Protein AF-A0A7S4VES0-F1 (afdb_monomer)

Secondary structure (DSSP, 8-state):
-HHHHHHHHHHHHHSTTTEEEE-TT-TTHHHHHHH-GGGSTTHHHH--TT--EEEETTS-EEETTTT-HHHHHHHHHHHHH--PPPHHHHHHHIIIIIHHHHHHHHT--TTGGGSHHHHHHHHHHHHHHS-----S-S-HHHHHHHHHHHHHHHHTTSSPPP----

Foldseek 3Di:
DVVLVVVQVVCCVVQPQFKDKDEQPDPCVVVVCVLQVVCPVVCVQRYDHVWMKIQGNVRDIDTRCVVVVVVVVVVSVCVVPDDDDPPVVVVCCCVQAVVQLVVLVVVPDQQSCPPPSNVVSQVVCCVPVVGDDRPPRDDPVVVVVVVVVQVVCVVVVVDDDPPPPD

Nearest PDB structures (foldseek):
  7van-assembly1_J  TM=3.094E-01  e=3.403E+00  Thermus thermophilus HB8

Sequence (166 aa):
DGRSAAMARALRHEFPGLCGFAELHDPALEDLLARHPGLRDSRRHICREGGLSAVLASGVFVSRCEEHPKVLLFELLYRRTVRLPPEAAVAELEASFVKPLQQLRQSGHLRWWLHPGALRLVAASLARNCFAVVDGLLPEAELERLRGTAEQLFRERQMRAGIEEQ

Radius of gyration: 20.98 Å; Cα contacts (8 Å, |Δi|>4): 138; chains: 1; bounding box: 39×34×53 Å

Solvent-accessible surface area (backbone atoms only — not comparable to full-atom values): 9706 Å² total; per-residue (Å²): 91,74,66,57,54,50,50,51,51,53,48,42,68,78,39,69,82,53,48,49,74,31,33,63,84,44,83,63,35,61,60,53,39,66,77,28,65,87,41,58,88,44,40,76,68,42,38,30,87,83,38,39,12,38,36,34,77,86,64,50,70,43,59,51,34,77,80,44,49,64,56,55,50,50,53,52,51,45,61,73,67,61,70,81,75,56,68,67,58,52,53,48,48,39,65,72,41,50,52,56,46,53,54,47,50,70,70,70,47,91,62,28,71,76,33,71,70,37,46,50,46,43,52,50,32,34,73,74,69,74,47,70,86,78,82,82,79,62,58,70,74,55,51,53,51,52,50,54,48,51,53,48,33,41,76,72,65,77,34,74,80,75,79,72,84,119

Mean predicted aligned error: 7.14 Å

pLDDT: mean 90.24, std 9.31, range [33.34, 98.19]

Structure (mmCIF, N/CA/C/O backbone):
data_AF-A0A7S4VES0-F1
#
_entry.id   AF-A0A7S4VES0-F1
#
loop_
_atom_site.group_PDB
_atom_site.id
_atom_site.type_symbol
_atom_site.label_atom_id
_atom_site.label_alt_id
_atom_site.label_comp_id
_atom_site.label_asym_id
_atom_site.label_entity_id
_atom_site.label_seq_id
_atom_site.pdbx_PDB_ins_code
_atom_site.Cartn_x
_atom_site.Cartn_y
_atom_site.Cartn_z
_atom_site.occupancy
_atom_site.B_iso_or_equiv
_atom_site.auth_seq_id
_atom_site.auth_comp_id
_atom_site.auth_asym_id
_atom_site.auth_atom_id
_atom_site.pdbx_PDB_model_num
ATOM 1 N N . ASP A 1 1 ? -18.382 5.727 23.907 1.00 75.19 1 ASP A N 1
ATOM 2 C CA . ASP A 1 1 ? -19.325 4.591 24.080 1.00 75.19 1 ASP A CA 1
ATOM 3 C C . ASP A 1 1 ? -18.572 3.404 24.690 1.00 75.19 1 ASP A C 1
ATOM 5 O O . ASP A 1 1 ? -17.453 3.117 24.268 1.00 75.19 1 ASP A O 1
ATOM 9 N N . GLY A 1 2 ? -19.142 2.725 25.691 1.00 83.31 2 GLY A N 1
ATOM 10 C CA . GLY A 1 2 ? -18.526 1.552 26.323 1.00 83.31 2 GLY A CA 1
ATOM 11 C C . GLY A 1 2 ? -18.229 0.414 25.337 1.00 83.31 2 GLY A C 1
ATOM 12 O O . GLY A 1 2 ? -17.257 -0.320 25.531 1.00 83.31 2 GLY A O 1
ATOM 13 N N . ARG A 1 3 ? -19.001 0.310 24.244 1.00 86.38 3 ARG A N 1
ATOM 14 C CA . ARG A 1 3 ? -18.776 -0.672 23.172 1.00 86.38 3 ARG A CA 1
ATOM 15 C C . ARG A 1 3 ? -17.473 -0.420 22.410 1.00 86.38 3 ARG A C 1
ATOM 17 O O . ARG A 1 3 ? -16.679 -1.348 22.259 1.00 86.38 3 ARG A O 1
ATOM 24 N N . SER A 1 4 ? -17.221 0.818 21.984 1.00 88.31 4 SER A N 1
ATOM 25 C CA . SER A 1 4 ? -15.991 1.196 21.267 1.00 88.31 4 SER A CA 1
ATOM 26 C C . SER A 1 4 ? -14.751 0.978 22.133 1.00 88.31 4 SER A C 1
ATOM 28 O O . SER A 1 4 ? -13.765 0.407 21.670 1.00 88.31 4 SER A O 1
ATOM 30 N N . ALA A 1 5 ? -14.827 1.325 23.423 1.00 88.25 5 ALA A N 1
ATOM 31 C CA . ALA A 1 5 ? -13.744 1.078 24.373 1.00 88.25 5 ALA A CA 1
ATOM 32 C C . ALA A 1 5 ? -13.476 -0.425 24.584 1.00 88.25 5 ALA A C 1
ATOM 34 O O . ALA A 1 5 ? -12.321 -0.848 24.652 1.00 88.25 5 ALA A O 1
ATOM 35 N N . ALA A 1 6 ? -14.523 -1.255 24.670 1.00 90.38 6 ALA A N 1
ATOM 36 C CA . ALA A 1 6 ? -14.373 -2.706 24.772 1.00 90.38 6 ALA A CA 1
ATOM 37 C C . ALA A 1 6 ? -13.740 -3.310 23.508 1.00 90.38 6 ALA A C 1
ATOM 39 O O . ALA A 1 6 ? -12.828 -4.128 23.621 1.00 90.38 6 ALA A O 1
ATOM 40 N N . MET A 1 7 ? -14.164 -2.858 22.324 1.00 91.94 7 MET A N 1
ATOM 41 C CA . MET A 1 7 ? -13.590 -3.284 21.048 1.00 91.94 7 MET A CA 1
ATOM 42 C C . MET A 1 7 ? -12.112 -2.893 20.936 1.00 91.94 7 MET A C 1
ATOM 44 O O . MET A 1 7 ? -11.281 -3.746 20.635 1.00 91.94 7 MET A O 1
ATOM 48 N N . ALA A 1 8 ? -11.767 -1.640 21.249 1.00 92.19 8 ALA A N 1
ATOM 49 C CA . ALA A 1 8 ? -10.384 -1.170 21.253 1.00 92.19 8 ALA A CA 1
ATOM 50 C C . ALA A 1 8 ? -9.505 -2.010 22.193 1.00 92.19 8 ALA A C 1
ATOM 52 O O . ALA A 1 8 ? -8.409 -2.414 21.815 1.00 92.19 8 ALA A O 1
ATOM 53 N N . ARG A 1 9 ? -9.990 -2.328 23.403 1.00 92.50 9 ARG A N 1
ATOM 54 C CA . ARG A 1 9 ? -9.267 -3.199 24.347 1.00 92.50 9 ARG A CA 1
ATOM 55 C C . ARG A 1 9 ? -9.071 -4.613 23.804 1.00 92.50 9 ARG A C 1
ATOM 57 O O . ARG A 1 9 ? -7.957 -5.121 23.875 1.00 92.50 9 ARG A O 1
ATOM 64 N N . ALA A 1 10 ? -10.118 -5.225 23.251 1.00 93.69 10 ALA A N 1
ATOM 65 C CA . ALA A 1 10 ? -10.038 -6.568 22.679 1.00 93.69 10 ALA A CA 1
ATOM 66 C C . ALA A 1 10 ? -9.033 -6.629 21.517 1.00 93.69 10 ALA A C 1
ATOM 68 O O . ALA A 1 10 ? -8.188 -7.520 21.475 1.00 93.69 10 ALA A O 1
ATOM 69 N N . LEU A 1 11 ? -9.062 -5.640 20.619 1.00 93.94 11 LEU A N 1
ATOM 70 C CA . LEU A 1 11 ? -8.140 -5.566 19.486 1.00 93.94 11 LEU A CA 1
ATOM 71 C C . LEU A 1 11 ? -6.700 -5.257 19.915 1.00 93.94 11 LEU A C 1
ATOM 73 O O . LEU A 1 11 ? -5.779 -5.873 19.391 1.00 93.94 11 LEU A O 1
ATOM 77 N N . ARG A 1 12 ? -6.485 -4.360 20.890 1.00 92.88 12 ARG A N 1
ATOM 78 C CA . ARG A 1 12 ? -5.144 -4.106 21.458 1.00 92.88 12 ARG A CA 1
ATOM 79 C C . ARG A 1 12 ? -4.551 -5.369 22.090 1.00 92.88 12 ARG A C 1
ATOM 81 O O . ARG A 1 12 ? -3.345 -5.572 21.997 1.00 92.88 12 ARG A O 1
ATOM 88 N N . HIS A 1 13 ? -5.385 -6.191 22.728 1.00 94.25 13 HIS A N 1
ATOM 89 C CA . HIS A 1 13 ? -4.963 -7.452 23.335 1.00 94.25 13 HIS A CA 1
ATOM 90 C C . HIS A 1 13 ? -4.600 -8.513 22.284 1.00 94.25 13 HIS A C 1
ATOM 92 O O . HIS A 1 13 ? -3.558 -9.146 22.404 1.00 94.25 13 HIS A O 1
ATOM 98 N N . GLU A 1 14 ? -5.428 -8.695 21.251 1.00 95.31 14 GLU A N 1
ATOM 99 C CA . GLU A 1 14 ? -5.184 -9.698 20.199 1.00 95.31 14 GLU A CA 1
ATOM 100 C C . GLU A 1 14 ? -4.055 -9.295 19.229 1.00 95.31 14 GLU A C 1
ATOM 102 O O . GLU A 1 14 ? -3.335 -10.151 18.712 1.00 95.31 14 GLU A O 1
ATOM 107 N N . PHE A 1 15 ? -3.875 -7.992 18.985 1.00 94.38 15 PHE A N 1
ATOM 108 C CA . PHE A 1 15 ? -2.925 -7.449 18.006 1.00 94.38 15 PHE A CA 1
ATOM 109 C C . PHE A 1 15 ? -1.962 -6.422 18.629 1.00 94.38 15 PHE A C 1
ATOM 111 O O . PHE A 1 15 ? -1.925 -5.257 18.203 1.00 94.38 15 PHE A O 1
ATOM 118 N N . PRO A 1 16 ? -1.161 -6.819 19.636 1.00 92.69 16 PRO A N 1
ATOM 119 C CA . PRO A 1 16 ? -0.293 -5.897 20.355 1.00 92.69 16 PRO A CA 1
ATOM 120 C C . PRO A 1 16 ? 0.739 -5.265 19.412 1.00 92.69 16 PRO A C 1
ATOM 122 O O . PRO A 1 16 ? 1.434 -5.953 18.667 1.00 92.69 16 PRO A O 1
ATOM 125 N N . GLY A 1 17 ? 0.828 -3.933 19.433 1.00 90.50 17 GLY A N 1
ATOM 126 C CA . GLY A 1 17 ? 1.800 -3.165 18.645 1.00 90.50 17 GLY A CA 1
ATOM 127 C C . GLY A 1 17 ? 1.477 -3.003 17.154 1.00 90.50 17 GLY A C 1
ATOM 128 O O . GLY A 1 17 ? 2.172 -2.250 16.477 1.00 90.50 17 GLY A O 1
ATOM 129 N N . LEU A 1 18 ? 0.424 -3.644 16.631 1.00 92.56 18 LEU A N 1
ATOM 130 C CA . LEU A 1 18 ? 0.033 -3.499 15.219 1.00 92.56 18 LEU A CA 1
ATOM 131 C C . LEU A 1 18 ? -0.877 -2.288 14.969 1.00 92.56 18 LEU A C 1
ATOM 133 O O . LEU A 1 18 ? -0.877 -1.737 13.864 1.00 92.56 18 LEU A O 1
ATOM 137 N N . CYS A 1 19 ? -1.621 -1.854 15.990 1.00 93.38 19 CYS A N 1
ATOM 138 C CA . CYS A 1 19 ? -2.462 -0.664 15.930 1.00 93.38 19 CYS A CA 1
ATOM 139 C C . CYS A 1 19 ? -2.548 0.081 17.269 1.00 93.38 19 CYS A C 1
ATOM 141 O O . CYS A 1 19 ? -2.526 -0.506 18.351 1.00 93.38 19 CYS A O 1
ATOM 143 N N . GLY A 1 20 ? -2.674 1.402 17.173 1.00 93.12 20 GLY A N 1
ATOM 144 C CA . GLY A 1 20 ? -3.206 2.272 18.211 1.00 93.12 20 GLY A CA 1
ATOM 145 C C . GLY A 1 20 ? -4.666 2.606 17.921 1.00 93.12 20 GLY A C 1
ATOM 146 O O . GLY A 1 20 ? -5.146 2.442 16.802 1.00 93.12 20 GLY A O 1
ATOM 147 N N . PHE A 1 21 ? -5.373 3.104 18.929 1.00 93.62 21 PHE A N 1
ATOM 148 C CA . PHE A 1 21 ? -6.742 3.589 18.763 1.00 93.62 21 PHE A CA 1
ATOM 149 C C . PHE A 1 21 ? -6.824 5.014 19.275 1.00 93.62 21 PHE A C 1
ATOM 151 O O . PHE A 1 21 ? -6.229 5.308 20.310 1.00 93.62 21 PHE A O 1
ATOM 158 N N . ALA A 1 22 ? -7.546 5.851 18.542 1.00 89.81 22 ALA A N 1
ATOM 159 C CA . ALA A 1 22 ? -7.788 7.245 18.848 1.00 89.81 22 ALA A CA 1
ATOM 160 C C . ALA A 1 22 ? -9.289 7.482 19.036 1.00 89.81 22 ALA A C 1
ATOM 162 O O . ALA A 1 22 ? -10.093 7.146 18.164 1.00 89.81 22 ALA A O 1
ATOM 163 N N . GLU A 1 23 ? -9.631 8.108 20.156 1.00 89.50 23 GLU A N 1
ATOM 164 C CA . GLU A 1 23 ? -10.927 8.728 20.433 1.00 89.50 23 GLU A CA 1
ATOM 165 C C . GLU A 1 23 ? -10.660 10.197 20.803 1.00 89.50 23 GLU A C 1
ATOM 167 O O . GLU A 1 23 ? -9.597 10.516 21.339 1.00 89.50 23 GLU A O 1
ATOM 172 N N . LEU A 1 24 ? -11.600 11.106 20.513 1.00 86.06 24 LEU A N 1
ATOM 173 C CA . LEU A 1 24 ? -11.426 12.556 20.708 1.00 86.06 24 LEU A CA 1
ATOM 174 C C . LEU A 1 24 ? -10.987 12.952 22.131 1.00 86.06 24 LEU A C 1
ATOM 176 O O . LEU A 1 24 ? -10.286 13.948 22.299 1.00 86.06 24 LEU A O 1
ATOM 180 N N . HIS A 1 25 ? -11.392 12.175 23.135 1.00 83.06 25 HIS A N 1
ATOM 181 C CA . HIS A 1 25 ? -11.107 12.429 24.548 1.00 83.06 25 HIS A CA 1
ATOM 182 C C . HIS A 1 25 ? -10.087 11.453 25.155 1.00 83.06 25 HIS A C 1
ATOM 184 O O . HIS A 1 25 ? -9.902 11.461 26.371 1.00 83.06 25 HIS A O 1
ATOM 190 N N . ASP A 1 26 ? -9.430 10.613 24.345 1.00 85.31 26 ASP A N 1
ATOM 191 C CA . ASP A 1 26 ? -8.392 9.707 24.845 1.00 85.31 26 ASP A CA 1
ATOM 192 C C . ASP A 1 26 ? -7.103 10.508 25.118 1.00 85.31 26 ASP A C 1
ATOM 194 O O . ASP A 1 26 ? -6.532 11.074 24.181 1.00 85.31 26 ASP A O 1
ATOM 198 N N . PRO A 1 27 ? -6.598 10.565 26.365 1.00 84.50 27 PRO A N 1
ATOM 199 C CA . PRO A 1 27 ? -5.334 11.239 26.664 1.00 84.50 27 PRO A CA 1
ATOM 200 C C . PRO A 1 27 ? -4.141 10.629 25.911 1.00 84.50 27 PRO A C 1
ATOM 202 O O . PRO A 1 27 ? -3.161 11.327 25.660 1.00 84.50 27 PRO A O 1
ATOM 205 N N . ALA A 1 28 ? -4.224 9.361 25.488 1.00 88.19 28 ALA A N 1
ATOM 206 C CA . ALA A 1 28 ? -3.184 8.705 24.696 1.00 88.19 28 ALA A CA 1
ATOM 207 C C . ALA A 1 28 ? -3.123 9.190 23.233 1.00 88.19 28 ALA A C 1
ATOM 209 O O . ALA A 1 28 ? -2.234 8.777 22.480 1.00 88.19 28 ALA A O 1
ATOM 210 N N . LEU A 1 29 ? -4.058 10.047 22.806 1.00 90.19 29 LEU A N 1
ATOM 211 C CA . LEU A 1 29 ? -4.096 10.598 21.456 1.00 90.19 29 LEU A CA 1
ATOM 212 C C . LEU A 1 29 ? -2.840 11.414 21.128 1.00 90.19 29 LEU A C 1
ATOM 214 O O . LEU A 1 29 ? -2.295 11.264 20.036 1.00 90.19 29 LEU A O 1
ATOM 218 N N . GLU A 1 30 ? -2.368 12.259 22.047 1.00 92.50 30 GLU A N 1
ATOM 219 C CA . GLU A 1 30 ? -1.179 13.084 21.791 1.00 92.50 30 GLU A CA 1
ATOM 220 C C . GLU A 1 30 ? 0.068 12.219 21.603 1.00 92.50 30 GLU A C 1
ATOM 222 O O . GLU A 1 30 ? 0.828 12.437 20.661 1.00 92.50 30 GLU A O 1
ATOM 227 N N . ASP A 1 31 ? 0.229 11.171 22.415 1.00 92.56 31 ASP A N 1
ATOM 228 C CA . ASP A 1 31 ? 1.325 10.208 22.269 1.00 92.56 31 ASP A CA 1
ATOM 229 C C . ASP A 1 31 ? 1.247 9.467 20.929 1.00 92.56 31 ASP A C 1
ATOM 231 O O . ASP A 1 31 ? 2.261 9.216 20.272 1.00 92.56 31 ASP A O 1
ATOM 235 N N . LEU A 1 32 ? 0.034 9.117 20.493 1.00 92.06 32 LEU A N 1
ATOM 236 C CA . LEU A 1 32 ? -0.192 8.480 19.201 1.00 92.06 32 LEU A CA 1
ATOM 237 C C . LEU A 1 32 ? 0.175 9.415 18.038 1.00 92.06 32 LEU A C 1
ATOM 239 O O . LEU A 1 32 ? 0.881 8.993 17.123 1.00 92.06 32 LEU A O 1
ATOM 243 N N . LEU A 1 33 ? -0.244 10.682 18.086 1.00 92.38 33 LEU A N 1
ATOM 244 C CA . LEU A 1 33 ? 0.090 11.688 17.071 1.00 92.38 33 LEU A CA 1
ATOM 245 C C . LEU A 1 33 ? 1.574 12.082 17.102 1.00 92.38 33 LEU A C 1
ATOM 247 O O . LEU A 1 33 ? 2.142 12.421 16.064 1.00 92.38 33 LEU A O 1
ATOM 251 N N . ALA A 1 34 ? 2.228 12.018 18.262 1.00 93.00 34 ALA A N 1
ATOM 252 C CA . ALA A 1 34 ? 3.665 12.237 18.387 1.00 93.00 34 ALA A CA 1
ATOM 253 C C . ALA A 1 34 ? 4.472 11.126 17.700 1.00 93.00 34 ALA A C 1
ATOM 255 O O . ALA A 1 34 ? 5.453 11.421 17.018 1.00 93.00 34 ALA A O 1
ATOM 256 N N . ARG A 1 35 ? 4.031 9.864 17.811 1.00 93.62 35 ARG A N 1
ATOM 257 C CA . ARG A 1 35 ? 4.639 8.724 17.098 1.00 93.62 35 ARG A CA 1
ATOM 258 C C . ARG A 1 35 ? 4.412 8.759 15.585 1.00 93.62 35 ARG A C 1
ATOM 260 O O . ARG A 1 35 ? 5.195 8.168 14.846 1.00 93.62 35 ARG A O 1
ATOM 267 N N . HIS A 1 36 ? 3.378 9.461 15.121 1.00 93.50 36 HIS A N 1
ATOM 268 C CA . HIS A 1 36 ? 3.030 9.569 13.703 1.00 93.50 36 HIS A CA 1
ATOM 269 C C . HIS A 1 36 ? 2.840 11.038 13.276 1.00 93.50 36 HIS A C 1
ATOM 271 O O . HIS A 1 36 ? 1.707 11.469 13.050 1.00 93.50 36 HIS A O 1
ATOM 277 N N . PRO A 1 37 ? 3.925 11.824 13.115 1.00 92.44 37 PRO A N 1
ATOM 278 C CA . PRO A 1 37 ? 3.830 13.260 12.835 1.00 92.44 37 PRO A CA 1
ATOM 279 C C . PRO A 1 37 ? 3.011 13.617 11.585 1.00 92.44 37 PRO A C 1
ATOM 281 O O . PRO A 1 37 ? 2.319 14.632 11.591 1.00 92.44 37 PRO A O 1
ATOM 284 N N . GLY A 1 38 ? 3.025 12.764 10.551 1.00 90.94 38 GLY A N 1
ATOM 285 C CA . GLY A 1 38 ? 2.241 12.954 9.321 1.00 90.94 38 GLY A CA 1
ATOM 286 C C . GLY A 1 38 ? 0.719 12.924 9.518 1.00 90.94 38 GLY A C 1
ATOM 287 O O . GLY A 1 38 ? -0.023 13.311 8.624 1.00 90.94 38 GLY A O 1
ATOM 288 N N . LEU A 1 39 ? 0.237 12.506 10.693 1.00 91.75 39 LEU A N 1
ATOM 289 C CA . LEU A 1 39 ? -1.188 12.476 11.024 1.00 91.75 39 LEU A CA 1
ATOM 290 C C . LEU A 1 39 ? -1.704 13.761 11.677 1.00 91.75 39 LEU A C 1
ATOM 292 O O . LEU A 1 39 ? -2.915 13.899 11.860 1.00 91.75 39 LEU A O 1
ATOM 296 N N . ARG A 1 40 ? -0.825 14.709 12.027 1.00 89.50 40 ARG A N 1
ATOM 297 C CA . ARG A 1 40 ? -1.217 15.945 12.727 1.00 89.50 40 ARG A CA 1
ATOM 298 C C . ARG A 1 40 ? -2.234 16.763 11.934 1.00 89.50 40 ARG A C 1
ATOM 300 O O . ARG A 1 40 ? -3.241 17.184 12.501 1.00 89.50 40 ARG A O 1
ATOM 307 N N . ASP A 1 41 ? -2.038 16.886 10.625 1.00 89.50 41 ASP A N 1
ATOM 308 C CA . ASP A 1 41 ? -2.957 17.620 9.745 1.00 89.50 41 ASP A CA 1
ATOM 309 C C . ASP A 1 41 ? -4.289 16.875 9.552 1.00 89.50 41 ASP A C 1
ATOM 311 O O . ASP A 1 41 ? -5.334 17.480 9.316 1.00 89.50 41 ASP A O 1
ATOM 315 N N . SER A 1 42 ? -4.281 15.555 9.756 1.00 90.38 42 SER A N 1
ATOM 316 C CA . SER A 1 42 ? -5.459 14.684 9.676 1.00 90.38 42 SER A CA 1
ATOM 317 C C . SER A 1 42 ? -6.185 14.507 11.013 1.00 90.38 42 SER A C 1
ATOM 319 O O . SER A 1 42 ? -7.131 13.721 11.101 1.00 90.38 42 SER A O 1
ATOM 321 N N . ARG A 1 43 ? -5.806 15.249 12.065 1.00 90.38 43 ARG A N 1
ATOM 322 C CA . ARG A 1 43 ? -6.371 15.099 13.418 1.00 90.38 43 ARG A CA 1
ATOM 323 C C . ARG A 1 43 ? -7.898 15.120 13.435 1.00 90.38 43 ARG A C 1
ATOM 325 O O . ARG A 1 43 ? -8.502 14.318 14.138 1.00 90.38 43 ARG A O 1
ATOM 332 N N . ARG A 1 44 ? -8.526 15.994 12.643 1.00 87.75 44 ARG A N 1
ATOM 333 C CA . ARG A 1 44 ? -9.995 16.126 12.566 1.00 87.75 44 ARG A CA 1
ATOM 334 C C . ARG A 1 44 ? -10.692 14.890 11.988 1.00 87.75 44 ARG A C 1
ATOM 336 O O . ARG A 1 44 ? -11.857 14.660 12.287 1.00 87.75 44 ARG A O 1
ATOM 343 N N . HIS A 1 45 ? -9.996 14.108 11.167 1.00 86.44 45 HIS A N 1
ATOM 344 C CA . HIS A 1 45 ? -10.519 12.868 10.590 1.00 86.44 45 HIS A CA 1
ATOM 345 C C . HIS A 1 45 ? -10.318 11.674 11.527 1.00 86.44 45 HIS A C 1
ATOM 347 O O . HIS A 1 45 ? -11.154 10.775 11.573 1.00 86.44 45 HIS A O 1
ATOM 353 N N . ILE A 1 46 ? -9.234 11.699 12.305 1.00 89.38 46 ILE A N 1
ATOM 354 C CA . ILE A 1 46 ? -8.891 10.661 13.281 1.00 89.38 46 ILE A CA 1
ATOM 355 C C . ILE A 1 46 ? -9.745 10.805 14.546 1.00 89.38 46 ILE A C 1
ATOM 357 O O . ILE A 1 46 ? -10.272 9.824 15.067 1.00 89.38 46 ILE A O 1
ATOM 361 N N . CYS A 1 47 ? -9.901 12.031 15.040 1.00 88.56 47 CYS A N 1
ATOM 362 C CA . CYS A 1 47 ? -10.543 12.324 16.315 1.00 88.56 47 CYS A CA 1
ATOM 363 C C . CYS A 1 47 ? -12.007 12.662 16.073 1.00 88.56 47 CYS A C 1
ATOM 365 O O . CYS A 1 47 ? -12.338 13.784 15.688 1.00 88.56 47 CYS A O 1
ATOM 367 N N . ARG A 1 48 ? -12.884 11.685 16.294 1.00 87.44 48 ARG A N 1
ATOM 368 C CA . ARG A 1 48 ? -14.330 11.863 16.165 1.00 87.44 48 ARG A CA 1
ATOM 369 C C . ARG A 1 48 ? -14.993 11.756 17.524 1.00 87.44 48 ARG A C 1
ATOM 371 O O . ARG A 1 48 ? -14.608 10.933 18.350 1.00 87.44 48 ARG A O 1
ATOM 378 N N . GLU A 1 49 ? -16.001 12.586 17.737 1.00 86.12 49 GLU A N 1
ATOM 379 C CA . GLU A 1 49 ? -16.845 12.491 18.920 1.00 86.12 49 GLU A CA 1
ATOM 380 C C . GLU A 1 49 ? -17.637 11.177 18.876 1.00 86.12 49 GLU A C 1
ATOM 382 O O . GLU A 1 49 ? -18.288 10.867 17.877 1.00 86.12 49 GLU A O 1
ATOM 387 N N . GLY A 1 50 ? -17.504 10.364 19.929 1.00 84.62 50 GLY A N 1
ATOM 388 C CA . GLY A 1 50 ? -18.166 9.062 20.058 1.00 84.62 50 GLY A CA 1
ATOM 389 C C . GLY A 1 50 ? -17.696 7.963 19.094 1.00 84.62 50 GLY A C 1
ATOM 390 O O . GLY A 1 50 ? -18.208 6.847 19.178 1.00 84.62 50 GLY A O 1
ATOM 391 N N . GLY A 1 51 ? -16.741 8.252 18.205 1.00 89.31 51 GLY A N 1
ATOM 392 C CA . GLY A 1 51 ? -16.231 7.317 17.201 1.00 89.31 51 GLY A CA 1
ATOM 393 C C . GLY A 1 51 ? -14.825 6.816 17.512 1.00 89.31 51 GLY A C 1
ATOM 394 O O . GLY A 1 51 ? -14.095 7.422 18.299 1.00 89.31 51 GLY A O 1
ATOM 395 N N . LEU A 1 52 ? -14.433 5.720 16.862 1.00 93.12 52 LEU A N 1
ATOM 396 C CA . LEU A 1 52 ? -13.117 5.118 17.017 1.00 93.12 52 LEU A CA 1
ATOM 397 C C . LEU A 1 52 ? -12.357 5.166 15.688 1.00 93.12 52 LEU A C 1
ATOM 399 O O . LEU A 1 52 ? -12.860 4.792 14.627 1.00 93.12 52 LEU A O 1
ATOM 403 N N . SER A 1 53 ? -11.107 5.607 15.745 1.00 95.00 53 SER A N 1
ATOM 404 C CA . SER A 1 53 ? -10.179 5.459 14.625 1.00 95.00 53 SER A CA 1
ATOM 405 C C . SER A 1 53 ? -9.044 4.541 15.037 1.00 95.00 53 SER A C 1
ATOM 407 O O . SER A 1 53 ? -8.449 4.719 16.101 1.00 95.00 53 SER A O 1
ATOM 409 N N . ALA A 1 54 ? -8.722 3.561 14.200 1.00 95.62 54 ALA A N 1
ATOM 410 C CA . ALA A 1 54 ? -7.517 2.761 14.369 1.00 95.62 54 ALA A CA 1
ATOM 411 C C . ALA A 1 54 ? -6.369 3.412 13.599 1.00 95.62 54 ALA A C 1
ATOM 413 O O . ALA A 1 54 ? -6.528 3.755 12.435 1.00 95.62 54 ALA A O 1
ATOM 414 N N . VAL A 1 55 ? -5.213 3.570 14.232 1.00 95.38 55 VAL A N 1
ATOM 415 C CA . 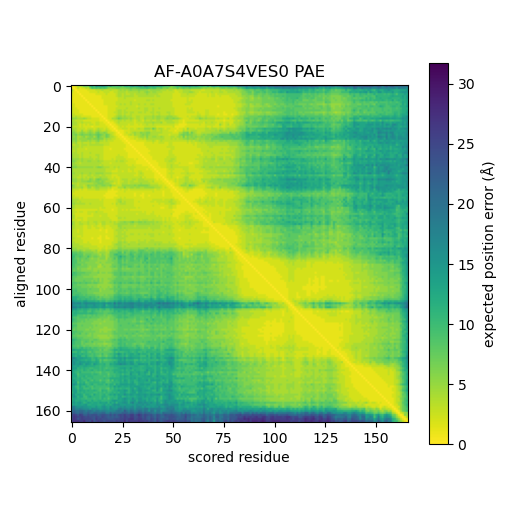VAL A 1 55 ? -3.984 4.056 13.599 1.00 95.38 55 VAL A CA 1
ATOM 416 C C . VAL A 1 55 ? -3.009 2.895 13.537 1.00 95.38 55 VAL A C 1
ATOM 418 O O . VAL A 1 55 ? -2.610 2.351 14.563 1.00 95.38 55 VAL A O 1
ATOM 421 N N . LEU A 1 56 ? -2.646 2.485 12.333 1.00 93.75 56 LEU A N 1
ATOM 422 C CA . LEU A 1 56 ? -1.745 1.368 12.099 1.00 93.75 56 LEU A CA 1
ATOM 423 C C . LEU A 1 56 ? -0.286 1.814 12.268 1.00 93.75 56 LEU A C 1
ATOM 425 O O . LEU A 1 56 ? 0.037 2.986 12.081 1.00 93.75 56 LEU A O 1
ATOM 429 N N . ALA A 1 57 ? 0.625 0.873 12.533 1.00 90.38 57 ALA A N 1
ATOM 430 C CA . ALA A 1 57 ? 2.054 1.173 12.719 1.00 90.38 57 ALA A CA 1
ATOM 431 C C . ALA A 1 57 ? 2.714 1.911 11.530 1.00 90.38 57 ALA A C 1
ATOM 433 O O . ALA A 1 57 ? 3.715 2.600 11.703 1.00 90.38 57 ALA A O 1
ATOM 434 N N . SER A 1 58 ? 2.134 1.809 10.330 1.00 88.50 58 SER A N 1
ATOM 435 C CA . SER A 1 58 ? 2.593 2.516 9.125 1.00 88.50 58 SER A CA 1
ATOM 436 C C . SER A 1 58 ? 2.198 3.998 9.087 1.00 88.50 58 SER A C 1
ATOM 438 O O . SER A 1 58 ? 2.541 4.683 8.132 1.00 88.50 58 SER A O 1
ATOM 440 N N . GLY A 1 59 ? 1.441 4.494 10.071 1.00 90.62 59 GLY A N 1
ATOM 441 C CA . GLY A 1 59 ? 0.890 5.851 10.057 1.00 90.62 59 GLY A CA 1
ATOM 442 C C . GLY A 1 59 ? -0.331 6.015 9.147 1.00 90.62 59 GLY A C 1
ATOM 443 O O . GLY A 1 59 ? -0.724 7.138 8.867 1.00 90.62 59 GLY A O 1
ATOM 444 N N . VAL A 1 60 ? -0.940 4.915 8.694 1.00 91.69 60 VAL A N 1
ATOM 445 C CA . VAL A 1 60 ? -2.248 4.915 8.015 1.00 91.69 60 VAL A CA 1
ATOM 446 C C . VAL A 1 60 ? -3.331 4.758 9.076 1.00 91.69 60 VAL A C 1
ATOM 448 O O . VAL A 1 60 ? -3.136 4.002 10.028 1.00 91.69 60 VAL A O 1
ATOM 451 N N . PHE A 1 61 ? -4.464 5.445 8.931 1.00 93.75 61 PHE A N 1
ATOM 452 C CA . PHE A 1 61 ? -5.582 5.309 9.860 1.00 93.75 61 PHE A CA 1
ATOM 453 C C . PHE A 1 61 ? -6.852 4.819 9.165 1.00 93.75 61 PHE A C 1
ATOM 455 O O . PHE A 1 61 ? -7.121 5.165 8.021 1.00 93.75 61 PHE A O 1
ATOM 462 N N . VAL A 1 62 ? -7.642 4.035 9.896 1.00 92.69 62 VAL A N 1
ATOM 463 C CA . VAL A 1 62 ? -8.978 3.578 9.515 1.00 92.69 62 VAL A CA 1
ATOM 464 C C . VAL A 1 62 ? -9.968 4.266 10.444 1.00 92.69 62 VAL A C 1
ATOM 466 O O . VAL A 1 62 ? -10.089 3.908 11.620 1.00 92.69 62 VAL A O 1
ATOM 469 N N . SER A 1 63 ? -10.637 5.298 9.935 1.00 92.56 63 SER A N 1
ATOM 470 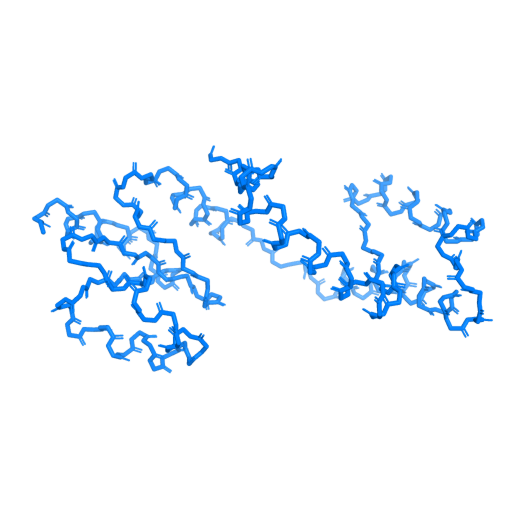C CA . SER A 1 63 ? -11.720 5.968 10.661 1.00 92.56 63 SER A CA 1
ATOM 471 C C . SER A 1 63 ? -12.963 5.084 10.727 1.00 92.56 63 SER A C 1
ATOM 473 O O . SER A 1 63 ? -13.154 4.261 9.833 1.00 92.56 63 SER A O 1
ATOM 475 N N . ARG A 1 64 ? -13.837 5.294 11.723 1.00 91.50 64 ARG A N 1
ATOM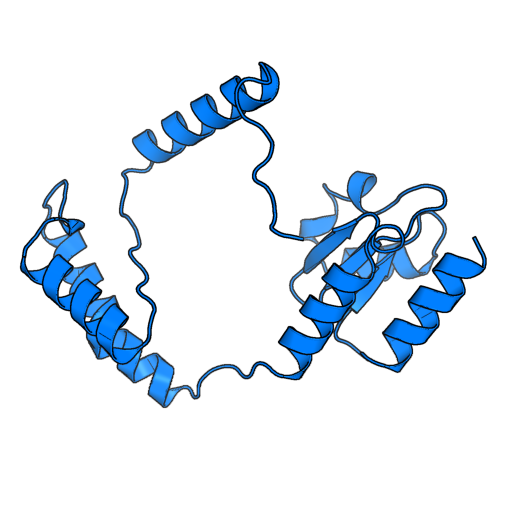 476 C CA . ARG A 1 64 ? -15.116 4.561 11.842 1.00 91.50 64 ARG A CA 1
ATOM 477 C C . ARG A 1 64 ? -14.915 3.049 11.921 1.00 91.50 64 ARG A C 1
ATOM 479 O O . ARG A 1 64 ? -15.719 2.276 11.399 1.00 91.50 64 ARG A O 1
ATOM 486 N N . CYS A 1 65 ? -13.831 2.593 12.544 1.00 92.94 65 CYS A N 1
ATOM 487 C CA . CYS A 1 65 ? -13.542 1.162 12.578 1.00 92.94 65 CYS A CA 1
ATOM 488 C C . CYS A 1 65 ? -14.575 0.375 13.408 1.00 92.94 65 CYS A C 1
ATOM 490 O O . CYS A 1 65 ? -14.683 -0.839 13.263 1.00 92.94 65 CYS A O 1
ATOM 492 N N . GLU A 1 66 ? -15.382 1.061 14.221 1.00 92.19 66 GLU A N 1
ATOM 493 C CA . GLU A 1 66 ? -16.568 0.532 14.893 1.00 92.19 66 GLU A CA 1
ATOM 494 C C . GLU A 1 66 ? -17.734 0.213 13.946 1.00 92.19 66 GLU A C 1
ATOM 496 O O . GLU A 1 66 ? -18.505 -0.705 14.230 1.00 92.19 66 GLU A O 1
ATOM 501 N N . GLU A 1 67 ? -17.859 0.933 12.826 1.00 92.38 67 GLU A N 1
ATOM 502 C CA . GLU A 1 67 ? -18.909 0.717 11.820 1.00 92.38 67 GLU A CA 1
ATOM 503 C C . GLU A 1 67 ? -18.550 -0.484 10.924 1.00 92.38 67 GLU A C 1
ATOM 505 O O . GLU A 1 67 ? -19.416 -1.284 10.564 1.00 92.38 67 GLU A O 1
ATOM 510 N N . HIS A 1 68 ? -17.255 -0.663 10.631 1.00 87.56 68 HIS A N 1
ATOM 511 C CA . HIS A 1 68 ? -16.742 -1.706 9.734 1.00 87.56 68 HIS A CA 1
ATOM 512 C C . HIS A 1 68 ? -15.560 -2.491 10.341 1.00 87.56 68 HIS A C 1
ATOM 514 O O . HIS A 1 68 ? -14.462 -2.508 9.778 1.00 87.56 68 HIS A O 1
ATOM 520 N N . PRO A 1 69 ? -15.754 -3.212 11.463 1.00 90.31 69 PRO A N 1
ATOM 521 C CA . PRO A 1 69 ? -14.655 -3.869 12.178 1.00 90.31 69 PRO A CA 1
ATOM 522 C C . PRO A 1 69 ? -13.974 -4.981 11.370 1.00 90.31 69 PRO A C 1
ATOM 524 O O . PRO A 1 69 ? -12.828 -5.325 11.647 1.00 90.31 69 PRO A O 1
ATOM 527 N N . LYS A 1 70 ? -14.656 -5.536 10.358 1.00 91.31 70 LYS A N 1
ATOM 528 C CA . LYS A 1 70 ? -14.101 -6.573 9.477 1.00 91.31 70 LYS A CA 1
ATOM 529 C C . LYS A 1 70 ? -12.899 -6.078 8.674 1.00 91.31 70 LYS A C 1
ATOM 531 O O . LYS A 1 70 ? -11.925 -6.815 8.589 1.00 91.31 7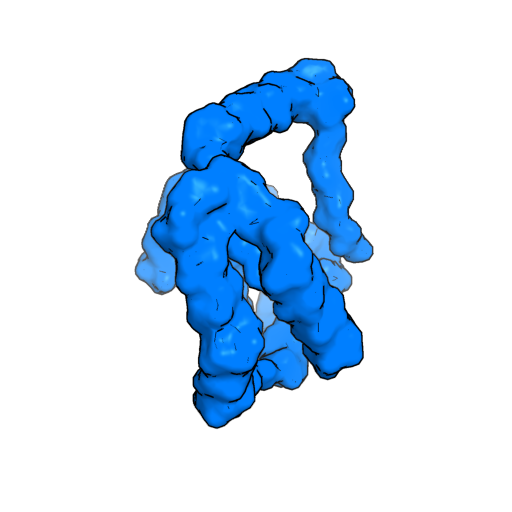0 LYS A O 1
ATOM 536 N N . VAL A 1 71 ? -12.946 -4.845 8.164 1.00 89.12 71 VAL A N 1
ATOM 537 C CA . VAL A 1 71 ? -11.847 -4.242 7.388 1.00 89.12 71 VAL A CA 1
ATOM 538 C C . VAL A 1 71 ? -10.599 -4.137 8.258 1.00 89.12 71 VAL A C 1
ATOM 540 O O . VAL A 1 71 ? -9.527 -4.611 7.891 1.00 89.12 71 VAL A O 1
ATOM 543 N N . LEU A 1 72 ? -10.758 -3.594 9.470 1.00 93.44 72 LEU A N 1
ATOM 544 C CA . LEU A 1 72 ? -9.655 -3.482 10.419 1.00 93.44 72 LEU A CA 1
ATOM 545 C C . LEU A 1 72 ? -9.115 -4.860 10.825 1.00 93.44 72 LEU A C 1
ATOM 547 O O . LEU A 1 72 ? -7.905 -5.054 10.860 1.00 93.44 72 LEU A O 1
ATOM 551 N N . LEU A 1 73 ? -9.989 -5.825 11.120 1.00 94.62 73 LEU A N 1
ATOM 552 C CA . LEU A 1 73 ? -9.572 -7.186 11.463 1.00 94.62 73 LEU A CA 1
ATOM 553 C C . LEU A 1 73 ? -8.804 -7.859 10.322 1.00 94.62 73 LEU A C 1
ATOM 555 O O . LEU A 1 73 ? -7.779 -8.485 10.583 1.00 94.62 73 LEU A O 1
ATOM 559 N N . PHE A 1 74 ? -9.272 -7.720 9.080 1.00 93.50 74 PHE A N 1
ATOM 560 C CA . PHE A 1 74 ? -8.588 -8.249 7.904 1.00 93.50 74 PHE A CA 1
ATOM 561 C C . PHE A 1 74 ? -7.190 -7.644 7.768 1.00 93.50 74 PHE A C 1
ATOM 563 O O . PHE A 1 74 ? -6.220 -8.390 7.673 1.00 93.50 74 PHE A O 1
ATOM 570 N N . GLU A 1 75 ? -7.065 -6.320 7.864 1.00 92.75 75 GLU A N 1
ATOM 571 C CA . GLU A 1 75 ? -5.775 -5.627 7.787 1.00 92.75 75 GLU A CA 1
ATOM 572 C C . GLU A 1 75 ? -4.821 -6.046 8.922 1.00 92.75 75 GLU A C 1
ATOM 574 O O . GLU A 1 75 ? -3.632 -6.283 8.697 1.00 92.75 75 GLU A O 1
ATOM 579 N N . LEU A 1 76 ? -5.323 -6.201 10.152 1.00 94.56 76 LEU A N 1
ATOM 580 C CA . LEU A 1 76 ? -4.517 -6.651 11.292 1.00 94.56 76 LEU A CA 1
ATOM 581 C C . LEU A 1 76 ? -4.055 -8.107 11.141 1.00 94.56 76 LEU A C 1
ATOM 583 O O . LEU A 1 76 ? -2.896 -8.421 11.429 1.00 94.56 76 LEU A O 1
ATOM 587 N N . LEU A 1 77 ? -4.928 -8.993 10.657 1.00 94.81 77 LEU A N 1
ATOM 588 C CA . LEU A 1 77 ? -4.584 -10.382 10.349 1.00 94.81 77 LEU A CA 1
ATOM 589 C C . LEU A 1 77 ? -3.584 -10.464 9.194 1.00 94.81 77 LEU A C 1
ATOM 591 O O . LEU A 1 77 ? -2.606 -11.211 9.283 1.00 94.81 77 LEU A O 1
ATOM 595 N N . TYR A 1 78 ? -3.785 -9.666 8.147 1.00 92.81 78 TYR A N 1
ATOM 596 C CA . TYR A 1 78 ? -2.868 -9.551 7.022 1.00 92.81 78 TYR A CA 1
ATOM 597 C C . TYR A 1 78 ? -1.484 -9.125 7.517 1.00 92.81 78 TYR A C 1
ATOM 599 O O . TYR A 1 78 ? -0.519 -9.855 7.334 1.00 92.81 78 TYR A O 1
ATOM 607 N N . ARG A 1 79 ? -1.369 -8.042 8.291 1.00 90.38 79 ARG A N 1
ATOM 608 C CA . ARG A 1 79 ? -0.080 -7.608 8.867 1.00 90.38 79 ARG A CA 1
ATOM 609 C C . ARG A 1 79 ? 0.568 -8.639 9.784 1.00 90.38 79 ARG A C 1
ATOM 611 O O . ARG A 1 79 ? 1.787 -8.783 9.786 1.00 90.38 79 ARG A O 1
ATOM 618 N N . ARG A 1 80 ? -0.227 -9.369 10.568 1.00 92.50 80 ARG A N 1
ATOM 619 C CA . ARG A 1 80 ? 0.282 -10.437 11.438 1.00 92.50 80 ARG A CA 1
ATOM 620 C C . ARG A 1 80 ? 0.846 -11.615 10.642 1.00 92.50 80 ARG A C 1
ATOM 622 O O . ARG A 1 80 ? 1.763 -12.282 11.129 1.00 92.50 80 ARG A O 1
ATOM 629 N N . THR A 1 81 ? 0.326 -11.884 9.448 1.00 92.25 81 THR A N 1
ATOM 630 C CA . THR A 1 81 ? 0.673 -13.064 8.637 1.00 92.25 81 THR A CA 1
ATOM 631 C C . THR A 1 81 ? 1.678 -12.765 7.532 1.00 92.25 81 THR A C 1
ATOM 633 O O . THR A 1 81 ? 2.545 -13.591 7.255 1.00 92.25 81 THR A O 1
ATOM 636 N N . VAL A 1 82 ? 1.629 -11.571 6.953 1.00 90.12 82 VAL A N 1
ATOM 637 C CA . VAL A 1 82 ? 2.525 -11.142 5.885 1.00 90.12 82 VAL A CA 1
ATOM 638 C C . VAL A 1 82 ? 3.920 -10.944 6.449 1.00 90.12 82 VAL A C 1
ATOM 640 O O . VAL A 1 82 ? 4.131 -10.377 7.525 1.00 90.12 82 VAL A O 1
ATOM 643 N N . ARG A 1 83 ? 4.899 -11.471 5.728 1.00 88.56 83 ARG A N 1
ATOM 644 C CA . ARG A 1 83 ? 6.314 -11.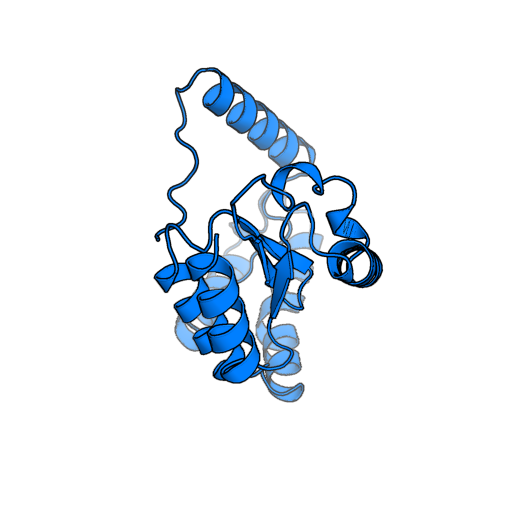307 6.030 1.00 88.56 83 ARG A CA 1
ATOM 645 C C . ARG A 1 83 ? 6.941 -10.552 4.881 1.00 88.56 83 ARG A C 1
ATOM 647 O O . ARG A 1 83 ? 6.615 -10.805 3.723 1.00 88.56 83 ARG A O 1
ATOM 654 N N . LEU A 1 84 ? 7.834 -9.628 5.218 1.00 86.56 84 LEU A N 1
ATOM 655 C CA . LEU A 1 84 ? 8.666 -9.010 4.202 1.00 86.56 84 LEU A CA 1
ATOM 656 C C . LEU A 1 84 ? 9.496 -10.106 3.519 1.00 86.56 84 LEU A C 1
ATOM 658 O O . LEU A 1 84 ? 9.956 -11.030 4.201 1.00 86.56 84 LEU A O 1
ATOM 662 N N . PRO A 1 85 ? 9.663 -10.036 2.190 1.00 89.75 85 PRO A N 1
ATOM 663 C CA . PRO A 1 85 ? 10.523 -10.971 1.489 1.00 89.75 85 PRO A CA 1
ATOM 664 C C . PRO A 1 85 ? 11.962 -10.863 2.026 1.00 89.75 85 PRO A C 1
ATOM 666 O O . PRO A 1 85 ? 12.390 -9.771 2.409 1.00 89.75 85 PRO A O 1
ATOM 669 N N . PRO A 1 86 ? 12.728 -11.969 2.044 1.00 94.69 86 PRO A N 1
ATOM 670 C CA . PRO A 1 86 ? 14.145 -11.926 2.387 1.00 94.69 86 PRO A CA 1
ATOM 671 C C . PRO A 1 86 ? 14.909 -10.955 1.482 1.00 94.69 86 PRO A C 1
ATOM 673 O O . PRO A 1 86 ? 14.591 -10.833 0.298 1.00 94.69 86 PRO A O 1
ATOM 676 N N . GLU A 1 87 ? 15.969 -10.333 2.000 1.00 95.50 87 GLU A N 1
ATOM 677 C CA . GLU A 1 87 ? 16.784 -9.367 1.243 1.00 95.50 87 GLU A CA 1
ATOM 678 C C . GLU A 1 87 ? 17.294 -9.934 -0.088 1.00 95.50 87 GLU A C 1
ATOM 680 O O . GLU A 1 87 ? 17.293 -9.239 -1.100 1.00 95.50 87 GLU A O 1
ATOM 685 N N . ALA A 1 88 ? 17.654 -11.221 -0.119 1.00 96.94 88 ALA A N 1
ATOM 686 C CA . ALA A 1 88 ? 18.076 -11.902 -1.340 1.00 96.94 88 ALA A CA 1
ATOM 687 C C . ALA A 1 88 ? 16.978 -11.922 -2.420 1.00 96.94 88 ALA A C 1
ATOM 689 O O . ALA A 1 88 ? 17.267 -11.691 -3.592 1.00 96.94 88 ALA A O 1
ATOM 690 N N . ALA A 1 89 ? 15.717 -12.143 -2.032 1.00 94.81 89 ALA A N 1
ATOM 691 C CA . ALA A 1 89 ? 14.588 -12.127 -2.960 1.00 94.81 89 ALA A CA 1
ATOM 692 C C . ALA A 1 89 ? 14.310 -10.706 -3.476 1.00 94.81 89 ALA A C 1
ATOM 694 O O . ALA A 1 89 ? 14.024 -10.520 -4.658 1.00 94.81 89 ALA A O 1
ATOM 695 N N . VAL A 1 90 ? 14.453 -9.693 -2.613 1.00 95.00 90 VAL A N 1
ATOM 696 C CA . VAL A 1 90 ? 14.359 -8.281 -3.020 1.00 95.00 90 VAL A CA 1
ATOM 697 C C . VAL A 1 90 ? 15.462 -7.935 -4.020 1.00 95.00 90 VAL A C 1
ATOM 699 O O . VAL A 1 90 ? 15.179 -7.367 -5.071 1.00 95.00 90 VAL A O 1
ATOM 70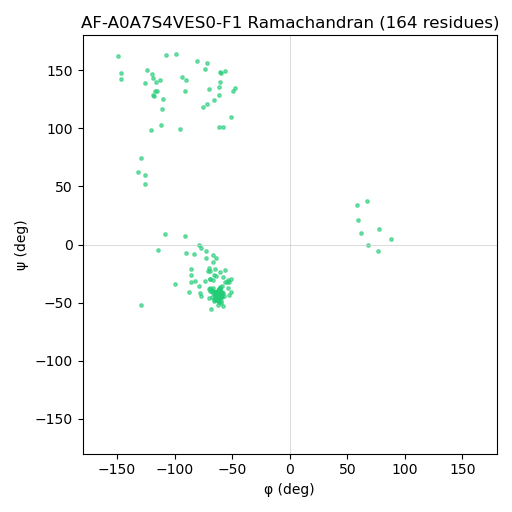2 N N . ALA A 1 91 ? 16.708 -8.322 -3.737 1.00 96.38 91 ALA A N 1
ATOM 703 C CA . ALA A 1 91 ? 17.844 -8.078 -4.620 1.00 96.38 91 ALA A CA 1
ATOM 704 C C . ALA A 1 91 ? 17.679 -8.769 -5.983 1.00 96.38 91 ALA A C 1
ATOM 706 O O . ALA A 1 91 ? 18.016 -8.185 -7.015 1.00 96.38 91 ALA A O 1
ATOM 707 N N . GLU A 1 92 ? 17.128 -9.986 -6.001 1.00 96.50 92 GLU A N 1
ATOM 708 C CA . GLU A 1 92 ? 16.825 -10.702 -7.238 1.00 96.50 92 GLU A CA 1
ATOM 709 C C . GLU A 1 92 ? 15.757 -9.978 -8.069 1.00 96.50 92 GLU A C 1
ATOM 711 O O . GLU A 1 92 ? 15.957 -9.784 -9.272 1.00 96.50 92 GLU A O 1
ATOM 716 N N . LEU A 1 93 ? 14.649 -9.549 -7.451 1.00 95.50 93 LEU A N 1
ATOM 717 C CA . LEU A 1 93 ? 13.596 -8.780 -8.127 1.00 95.50 93 LEU A CA 1
ATOM 718 C C . LEU A 1 93 ? 14.141 -7.467 -8.697 1.00 95.50 93 LEU A C 1
ATOM 720 O O . LEU A 1 93 ? 13.860 -7.115 -9.848 1.00 95.50 93 LEU A O 1
ATOM 724 N N . GLU A 1 94 ? 14.964 -6.779 -7.910 1.00 96.12 94 GLU A N 1
ATOM 725 C CA . GLU A 1 94 ? 15.585 -5.519 -8.290 1.00 96.12 94 GLU A CA 1
ATOM 726 C C . GLU A 1 94 ? 16.494 -5.693 -9.515 1.00 96.12 94 GLU A C 1
ATOM 728 O O . GLU A 1 94 ? 16.414 -4.929 -10.478 1.00 96.12 94 GLU A O 1
ATOM 733 N N . ALA A 1 95 ? 17.339 -6.727 -9.509 1.00 97.38 95 ALA A N 1
ATOM 734 C CA . ALA A 1 95 ? 18.249 -7.025 -10.609 1.00 97.38 95 ALA A CA 1
ATOM 735 C C . ALA A 1 95 ? 17.525 -7.540 -11.864 1.00 97.38 95 ALA A C 1
ATOM 737 O O . ALA A 1 95 ? 17.908 -7.182 -12.977 1.00 97.38 95 ALA A O 1
ATOM 738 N N . SER A 1 96 ? 16.489 -8.364 -11.692 1.00 97.19 96 SER A N 1
ATOM 739 C CA . SER A 1 96 ? 15.819 -9.063 -12.796 1.00 97.19 96 SER A CA 1
ATOM 740 C C . SER A 1 96 ? 14.781 -8.205 -13.517 1.00 97.19 96 SER A C 1
ATOM 742 O O . SER A 1 96 ? 14.572 -8.385 -14.716 1.00 97.19 96 SER A O 1
ATOM 744 N N . PHE A 1 97 ? 14.121 -7.285 -12.807 1.00 96.69 97 PHE A N 1
ATOM 745 C CA . PHE A 1 97 ? 12.979 -6.543 -13.348 1.00 96.69 97 PHE A CA 1
ATOM 746 C C . PHE A 1 97 ? 13.118 -5.031 -13.175 1.00 96.69 97 PHE A C 1
ATOM 748 O O . PHE A 1 97 ? 13.014 -4.300 -14.160 1.00 96.69 97 PHE A O 1
ATOM 755 N N . VAL A 1 98 ? 13.392 -4.553 -11.958 1.00 95.19 98 VAL A N 1
ATOM 756 C CA . VAL A 1 98 ? 13.334 -3.112 -11.650 1.00 95.19 98 VAL A CA 1
ATOM 757 C C . VAL A 1 98 ? 14.443 -2.335 -12.362 1.00 95.19 98 VAL A C 1
ATOM 759 O O . VAL A 1 98 ? 14.151 -1.422 -13.136 1.00 95.19 98 VAL A O 1
ATOM 762 N N . LYS A 1 99 ? 15.713 -2.717 -12.179 1.00 95.50 99 LYS A N 1
ATOM 763 C CA . LYS A 1 99 ? 16.856 -2.038 -12.815 1.00 95.50 99 LYS A CA 1
ATOM 764 C C . LYS A 1 99 ? 16.787 -2.061 -14.349 1.00 95.50 99 LYS A C 1
ATOM 766 O O . LYS A 1 99 ? 16.973 -1.002 -14.951 1.00 95.50 99 LYS A O 1
ATOM 771 N N . PRO A 1 100 ? 16.474 -3.191 -15.015 1.00 96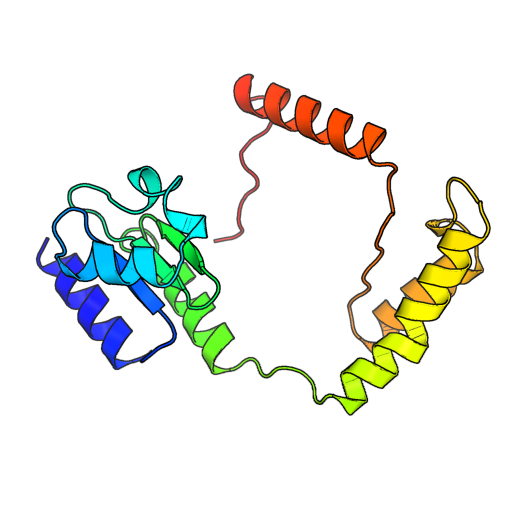.06 100 PRO A N 1
ATOM 772 C CA . PRO A 1 100 ? 16.282 -3.203 -16.465 1.00 96.06 100 PRO A CA 1
ATOM 773 C C . PRO A 1 100 ? 15.169 -2.260 -16.948 1.00 96.06 100 PRO A C 1
ATOM 775 O O . PRO A 1 100 ? 15.346 -1.558 -17.945 1.00 96.06 100 PRO A O 1
ATOM 778 N N . LEU A 1 101 ? 14.036 -2.189 -16.237 1.00 95.19 101 LEU A N 1
ATOM 779 C CA . LEU A 1 101 ? 12.961 -1.246 -16.571 1.00 95.19 101 LEU A CA 1
ATOM 780 C C . LEU A 1 101 ? 13.413 0.212 -16.398 1.00 95.19 101 LEU A C 1
ATOM 782 O O . LEU A 1 101 ? 13.141 1.043 -17.264 1.00 95.19 101 LEU A O 1
ATOM 786 N N . GLN A 1 102 ? 14.165 0.522 -15.339 1.00 94.12 102 GLN A N 1
ATOM 787 C CA . GLN A 1 102 ? 14.733 1.859 -15.126 1.00 94.12 102 GLN A CA 1
ATOM 788 C C . GLN A 1 102 ? 15.714 2.265 -16.237 1.00 94.12 102 GLN A C 1
ATOM 790 O O . GLN A 1 102 ? 15.682 3.410 -16.688 1.00 94.12 102 GLN A O 1
ATOM 795 N N . GLN A 1 103 ? 16.552 1.343 -16.719 1.00 94.31 103 GLN A N 1
ATOM 796 C CA . GLN A 1 103 ? 17.460 1.600 -17.844 1.00 94.31 103 GLN A CA 1
ATOM 797 C C . GLN A 1 103 ? 16.687 1.912 -19.130 1.00 94.31 103 GLN A C 1
ATOM 799 O O . GLN A 1 103 ? 17.006 2.871 -19.833 1.00 94.31 103 GLN A O 1
ATOM 804 N N . LEU A 1 104 ? 15.623 1.152 -19.415 1.00 94.06 104 LEU A N 1
ATOM 805 C CA . LEU A 1 104 ? 14.743 1.429 -20.552 1.00 94.06 104 LEU A CA 1
ATOM 806 C C . LEU A 1 104 ? 14.067 2.794 -20.422 1.00 94.06 104 LEU A C 1
ATOM 808 O O . LEU A 1 104 ? 13.972 3.516 -21.411 1.00 94.06 104 LEU A O 1
ATOM 812 N N . ARG A 1 105 ? 13.661 3.196 -19.216 1.00 92.06 105 ARG A N 1
ATOM 813 C CA . ARG A 1 105 ? 13.130 4.541 -18.961 1.00 92.06 105 ARG A CA 1
ATOM 814 C C . ARG A 1 105 ? 14.150 5.638 -19.274 1.00 92.06 105 ARG A C 1
ATOM 816 O O . ARG A 1 105 ? 13.808 6.636 -19.902 1.00 92.06 105 ARG A O 1
ATOM 823 N N . GLN A 1 106 ? 15.404 5.446 -18.875 1.00 91.25 106 GLN A N 1
ATOM 824 C CA . GLN A 1 106 ? 16.483 6.422 -19.076 1.00 91.25 106 GLN A CA 1
ATOM 825 C C . GLN A 1 106 ? 16.958 6.539 -20.532 1.00 91.25 106 GLN A C 1
ATOM 827 O O . GLN A 1 106 ? 17.660 7.489 -20.863 1.00 91.25 106 GLN A O 1
ATOM 832 N N . SER A 1 107 ? 16.547 5.629 -21.421 1.00 88.06 107 SER A N 1
ATOM 833 C CA . SER A 1 107 ? 16.900 5.673 -22.849 1.00 88.06 107 SER A CA 1
ATOM 834 C C . SER A 1 107 ? 16.307 6.865 -23.624 1.00 88.06 107 SER A C 1
ATOM 836 O O . SER A 1 107 ? 16.671 7.087 -24.776 1.00 88.06 107 SER A O 1
ATOM 838 N N . GLY A 1 108 ? 15.403 7.643 -23.012 1.00 80.44 108 GLY A N 1
ATOM 839 C CA . GLY A 1 108 ? 14.833 8.859 -23.604 1.00 80.44 108 GLY A CA 1
ATOM 840 C C . GLY A 1 108 ? 13.584 8.636 -24.465 1.00 80.44 108 GLY A C 1
ATOM 841 O O . GLY A 1 108 ? 13.062 9.582 -25.054 1.00 80.44 108 GLY A O 1
ATOM 842 N N . HIS A 1 109 ? 13.055 7.412 -24.532 1.00 83.88 109 HIS A N 1
ATOM 843 C CA . HIS A 1 109 ? 11.780 7.149 -25.198 1.00 83.88 109 HIS A CA 1
ATOM 844 C C . HIS A 1 109 ? 10.597 7.698 -24.379 1.00 83.88 109 HIS A C 1
ATOM 846 O O . HIS A 1 109 ? 10.337 7.236 -23.269 1.00 83.88 109 HIS A O 1
ATOM 852 N N . LEU A 1 110 ? 9.811 8.613 -24.965 1.00 81.69 110 LEU A N 1
ATOM 853 C CA . LEU A 1 110 ? 8.619 9.216 -24.333 1.00 81.69 110 LEU A CA 1
ATOM 854 C C . LEU A 1 110 ? 7.613 8.184 -23.791 1.00 81.69 110 LEU A C 1
ATOM 856 O O . LEU A 1 110 ? 6.938 8.436 -22.801 1.00 81.69 110 LEU A O 1
ATOM 860 N N . ARG A 1 111 ? 7.509 7.017 -24.438 1.00 89.06 111 ARG A N 1
ATOM 861 C CA . ARG A 1 111 ? 6.654 5.893 -24.021 1.00 89.06 111 ARG A CA 1
ATOM 862 C C . ARG A 1 111 ? 7.468 4.612 -23.896 1.00 89.06 111 ARG A C 1
ATOM 864 O O . ARG A 1 111 ? 7.143 3.592 -24.496 1.00 89.06 111 ARG A O 1
ATOM 871 N N . TRP A 1 112 ? 8.560 4.684 -23.142 1.00 92.94 112 TRP A N 1
ATOM 872 C CA . TRP A 1 112 ? 9.477 3.566 -22.901 1.00 92.94 112 TRP A CA 1
ATOM 873 C C . TRP A 1 112 ? 8.768 2.280 -22.431 1.00 92.94 112 TRP A C 1
ATOM 875 O O . TRP A 1 112 ? 9.219 1.185 -22.743 1.00 92.94 112 TRP A O 1
ATOM 885 N N . TRP A 1 113 ? 7.632 2.388 -21.738 1.00 92.94 113 TRP A N 1
ATOM 886 C CA . TRP A 1 113 ? 6.848 1.246 -21.256 1.00 92.94 113 TRP A CA 1
ATOM 887 C C . TRP A 1 113 ? 6.141 0.462 -22.378 1.00 92.94 113 TRP A C 1
ATOM 889 O O . TRP A 1 113 ? 5.830 -0.711 -22.192 1.00 92.94 113 TRP A O 1
ATOM 899 N N . LEU A 1 114 ? 5.938 1.065 -23.559 1.00 93.62 114 LEU A N 1
ATOM 900 C CA . LEU A 1 114 ? 5.481 0.369 -24.774 1.00 93.62 114 LEU A CA 1
ATOM 901 C C . LEU A 1 114 ? 6.626 -0.311 -25.533 1.00 93.62 114 LEU A C 1
ATOM 903 O O . LEU A 1 114 ? 6.380 -1.042 -26.494 1.00 93.62 114 LEU A O 1
ATOM 907 N N . HIS A 1 115 ? 7.880 -0.072 -25.141 1.00 95.12 115 HIS A N 1
ATOM 908 C CA . HIS A 1 115 ? 9.022 -0.703 -25.783 1.00 95.12 115 HIS A CA 1
ATOM 909 C C . HIS A 1 115 ? 8.928 -2.234 -25.626 1.00 95.12 115 HIS A C 1
ATOM 911 O O . HIS A 1 115 ? 8.687 -2.711 -24.512 1.00 95.12 115 HIS A O 1
ATOM 917 N N . PRO A 1 116 ? 9.188 -3.040 -26.676 1.00 96.44 116 PRO A N 1
ATOM 918 C CA . PRO A 1 116 ? 9.082 -4.500 -26.595 1.00 96.44 116 PRO A CA 1
ATOM 919 C C . PRO A 1 116 ? 9.912 -5.120 -25.462 1.00 96.44 116 PRO A C 1
ATOM 921 O O . PRO A 1 116 ? 9.521 -6.120 -24.865 1.00 96.44 116 PRO A O 1
ATOM 924 N N . GLY A 1 117 ? 11.058 -4.515 -25.129 1.00 96.00 117 GLY A N 1
ATOM 925 C CA . GLY A 1 117 ? 11.864 -4.911 -23.972 1.00 96.00 117 GLY A CA 1
ATOM 926 C C . GLY A 1 117 ? 11.135 -4.740 -22.636 1.00 96.00 117 GLY A C 1
ATOM 927 O O . GLY A 1 117 ? 11.150 -5.663 -21.826 1.00 96.00 117 GLY A O 1
ATOM 928 N N . ALA A 1 118 ? 10.455 -3.608 -22.432 1.00 96.38 118 ALA A N 1
ATOM 929 C CA . ALA A 1 118 ? 9.710 -3.334 -21.205 1.00 96.38 118 ALA A CA 1
ATOM 930 C C . ALA A 1 118 ? 8.503 -4.270 -21.086 1.00 96.38 118 ALA A C 1
ATOM 932 O O . ALA A 1 118 ? 8.319 -4.899 -20.048 1.00 96.38 118 ALA A O 1
ATOM 933 N N . LEU A 1 119 ? 7.748 -4.449 -22.176 1.00 97.44 119 LEU A N 1
ATOM 934 C CA . LEU A 1 119 ? 6.602 -5.361 -22.213 1.00 97.44 119 LEU A CA 1
ATOM 935 C C . LEU A 1 119 ? 7.000 -6.803 -21.871 1.00 97.44 119 LEU A C 1
ATOM 937 O O . LEU A 1 119 ? 6.305 -7.459 -21.099 1.00 97.44 119 LEU A O 1
ATOM 941 N N . ARG A 1 120 ? 8.141 -7.288 -22.383 1.00 98.19 120 ARG A N 1
ATOM 942 C CA . ARG A 1 120 ? 8.659 -8.623 -22.034 1.00 98.19 120 ARG A CA 1
ATOM 943 C C . ARG A 1 120 ? 9.023 -8.744 -20.556 1.00 98.19 120 ARG A C 1
ATOM 945 O O . ARG A 1 120 ? 8.688 -9.753 -19.947 1.00 98.19 120 ARG A O 1
ATOM 952 N N . LEU A 1 121 ? 9.676 -7.735 -19.978 1.00 97.75 121 LEU A N 1
ATOM 953 C CA . LEU A 1 121 ? 10.031 -7.725 -18.553 1.00 97.75 121 LEU A CA 1
ATOM 954 C C . LEU A 1 121 ? 8.785 -7.705 -17.660 1.00 97.75 121 LEU A C 1
ATOM 956 O O . LEU A 1 121 ? 8.697 -8.481 -16.711 1.00 97.75 121 LEU A O 1
ATOM 960 N N . VAL A 1 122 ? 7.801 -6.867 -17.995 1.00 97.12 122 VAL A N 1
ATOM 961 C CA . VAL A 1 122 ? 6.520 -6.787 -17.278 1.00 97.12 122 VAL A CA 1
ATOM 962 C C . VAL A 1 122 ? 5.775 -8.117 -17.366 1.00 97.12 122 VAL A C 1
ATOM 964 O O . VAL A 1 122 ? 5.374 -8.656 -16.338 1.00 97.12 122 VAL A O 1
ATOM 967 N N . ALA A 1 123 ? 5.650 -8.691 -18.566 1.00 98.12 123 ALA A N 1
ATOM 968 C CA . ALA A 1 123 ? 5.003 -9.986 -18.760 1.00 98.12 123 ALA A CA 1
ATOM 969 C C . ALA A 1 123 ? 5.708 -11.109 -17.983 1.0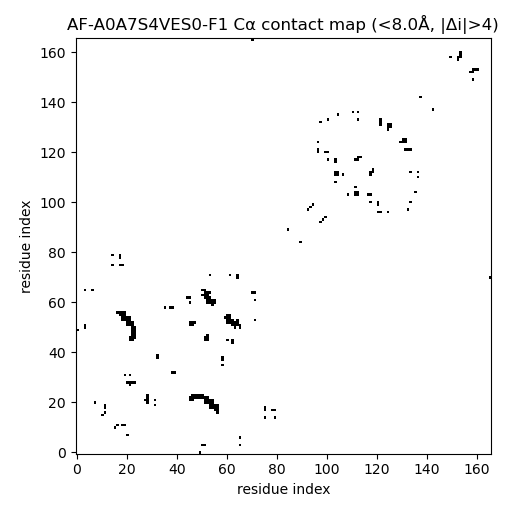0 98.12 123 ALA A C 1
ATOM 971 O O . ALA A 1 123 ? 5.044 -11.925 -17.348 1.00 98.12 123 ALA A O 1
ATOM 972 N N . ALA A 1 124 ? 7.044 -11.129 -17.977 1.00 97.94 124 ALA A N 1
ATOM 973 C CA . ALA A 1 124 ? 7.818 -12.107 -17.218 1.00 97.94 124 ALA A CA 1
ATOM 974 C C . ALA A 1 124 ? 7.624 -11.951 -15.700 1.00 97.94 124 ALA A C 1
ATOM 976 O O . ALA A 1 124 ? 7.457 -12.953 -15.006 1.00 97.94 124 ALA A O 1
ATOM 977 N N . SER A 1 125 ? 7.593 -10.716 -15.181 1.00 97.38 125 SER A N 1
ATOM 978 C CA . SER A 1 125 ? 7.315 -10.475 -13.759 1.00 97.38 125 SER A CA 1
ATOM 979 C C . SER A 1 125 ? 5.900 -10.902 -13.386 1.00 97.38 125 SER A C 1
ATOM 981 O O . SER A 1 125 ? 5.718 -11.564 -12.370 1.00 97.38 125 SER A O 1
ATOM 983 N N . LEU A 1 126 ? 4.903 -10.594 -14.221 1.00 97.25 126 LEU A N 1
ATOM 984 C CA . LEU A 1 126 ? 3.524 -11.034 -14.001 1.00 97.25 126 LEU A CA 1
ATOM 985 C C . LEU A 1 126 ? 3.411 -12.562 -14.012 1.00 97.25 126 LEU A C 1
ATOM 987 O O . LEU A 1 126 ? 2.751 -13.123 -13.146 1.00 97.25 126 LEU A O 1
ATOM 991 N N . ALA A 1 127 ? 4.088 -13.243 -14.939 1.00 97.75 127 ALA A N 1
ATOM 992 C CA . ALA A 1 127 ? 4.067 -14.702 -15.015 1.00 97.75 127 ALA A CA 1
ATOM 993 C C . ALA A 1 127 ? 4.754 -15.375 -13.815 1.00 97.75 127 ALA A C 1
ATOM 995 O O . ALA A 1 127 ? 4.294 -16.416 -13.354 1.00 97.75 127 ALA A O 1
ATOM 996 N N . ARG A 1 128 ? 5.858 -14.802 -13.316 1.00 96.69 128 ARG A N 1
ATOM 997 C CA . ARG A 1 128 ? 6.657 -15.395 -12.231 1.00 96.69 128 ARG A CA 1
ATOM 998 C C . ARG A 1 128 ? 6.169 -15.003 -10.837 1.00 96.69 128 ARG A C 1
ATOM 1000 O O . ARG A 1 128 ? 6.178 -15.832 -9.934 1.00 96.69 128 ARG A O 1
ATOM 1007 N N . ASN A 1 129 ? 5.800 -13.740 -10.661 1.00 94.06 129 ASN A N 1
ATOM 1008 C CA . ASN A 1 129 ? 5.545 -13.131 -9.357 1.00 94.06 129 ASN A CA 1
ATOM 1009 C C . ASN A 1 129 ? 4.079 -12.720 -9.173 1.00 94.06 129 ASN A C 1
ATOM 1011 O O . ASN A 1 129 ? 3.726 -12.252 -8.097 1.00 94.06 129 ASN A O 1
ATOM 1015 N N . CYS A 1 130 ? 3.232 -12.849 -10.201 1.00 94.56 130 CYS A N 1
ATOM 1016 C CA . CYS A 1 130 ? 1.834 -12.396 -10.204 1.00 94.56 130 CYS A CA 1
ATOM 1017 C C . CYS A 1 130 ? 1.645 -10.877 -10.030 1.00 94.56 130 CYS A C 1
ATOM 1019 O O . CYS A 1 130 ? 0.519 -10.414 -9.872 1.00 94.56 130 CYS A O 1
ATOM 1021 N N . PHE A 1 131 ? 2.721 -10.087 -10.088 1.00 93.44 131 PHE A N 1
ATOM 1022 C CA . PHE A 1 131 ? 2.666 -8.625 -10.073 1.00 93.44 131 PHE A CA 1
ATOM 1023 C C . PHE A 1 131 ? 3.832 -8.014 -10.863 1.00 93.44 131 PHE A C 1
ATOM 1025 O O . PHE A 1 131 ? 4.845 -8.666 -11.135 1.00 93.44 131 PHE A O 1
ATOM 1032 N N . ALA A 1 132 ? 3.690 -6.742 -11.230 1.00 94.06 132 ALA A N 1
ATOM 1033 C CA . ALA A 1 132 ? 4.756 -5.927 -11.801 1.00 94.06 132 ALA A CA 1
ATOM 1034 C C . ALA A 1 132 ? 4.581 -4.471 -11.359 1.00 94.06 132 ALA A C 1
ATOM 1036 O O . ALA A 1 132 ? 3.458 -3.975 -11.284 1.00 94.06 132 ALA A O 1
ATOM 1037 N N . VAL A 1 133 ? 5.692 -3.787 -11.087 1.00 90.44 133 VAL A N 1
ATOM 1038 C CA . VAL A 1 133 ? 5.704 -2.358 -10.752 1.00 90.44 133 VAL A CA 1
ATOM 1039 C C . VAL A 1 133 ? 6.327 -1.598 -11.914 1.00 90.44 133 VAL A C 1
ATOM 1041 O O . VAL A 1 133 ? 7.440 -1.904 -12.339 1.00 90.44 133 VAL A O 1
ATOM 1044 N N . VAL A 1 134 ? 5.598 -0.611 -12.433 1.00 91.75 134 VAL A N 1
ATOM 1045 C CA . VAL A 1 134 ? 6.037 0.243 -13.541 1.00 91.75 134 VAL A CA 1
ATOM 1046 C C . VAL A 1 134 ? 6.046 1.685 -13.051 1.00 91.75 134 VAL A C 1
ATOM 1048 O O . VAL A 1 134 ? 5.007 2.336 -12.992 1.00 91.75 134 VAL A O 1
ATOM 1051 N N . ASP A 1 135 ? 7.225 2.167 -12.667 1.00 87.94 135 ASP A N 1
ATOM 1052 C CA . ASP A 1 135 ? 7.413 3.518 -12.136 1.00 87.94 135 ASP A CA 1
ATOM 1053 C C . ASP A 1 135 ? 7.813 4.527 -13.226 1.00 87.94 135 ASP A C 1
ATOM 1055 O O . ASP A 1 135 ? 8.592 4.221 -14.131 1.00 87.94 135 ASP A O 1
ATOM 1059 N N . GLY A 1 136 ? 7.330 5.767 -13.124 1.00 86.38 136 GLY A N 1
ATOM 1060 C CA . GLY A 1 136 ? 7.533 6.804 -14.139 1.00 86.38 136 GLY A CA 1
ATOM 1061 C C . GLY A 1 136 ? 6.809 6.490 -15.451 1.00 86.38 136 GLY A C 1
ATOM 1062 O O . GLY A 1 136 ? 7.354 6.709 -16.537 1.00 86.38 136 GLY A O 1
ATOM 1063 N N . LEU A 1 137 ? 5.604 5.917 -15.348 1.00 88.31 137 LEU A N 1
ATOM 1064 C CA . LEU A 1 137 ? 4.733 5.611 -16.486 1.00 88.31 137 LEU A CA 1
ATOM 1065 C C . LEU A 1 137 ? 4.277 6.887 -17.214 1.00 88.31 137 LEU A C 1
ATOM 1067 O O . LEU A 1 137 ? 4.230 6.912 -18.445 1.00 88.31 137 LEU A O 1
ATOM 1071 N N . LEU A 1 138 ? 3.948 7.926 -16.442 1.00 88.31 138 LEU A N 1
ATOM 1072 C CA . LEU A 1 138 ? 3.450 9.213 -16.919 1.00 88.31 138 LEU A CA 1
ATOM 1073 C C . LEU A 1 138 ? 4.408 10.342 -16.515 1.00 88.31 138 LEU A C 1
ATOM 1075 O O . LEU A 1 138 ? 4.953 10.300 -15.410 1.00 88.31 138 LEU A O 1
ATOM 1079 N N . PRO A 1 139 ? 4.600 11.368 -17.362 1.00 87.50 139 PRO A N 1
ATOM 1080 C CA . PRO A 1 139 ? 5.253 12.605 -16.948 1.00 87.50 139 PRO A CA 1
ATOM 1081 C C . PRO A 1 139 ? 4.476 13.304 -15.824 1.00 87.50 139 PRO A C 1
ATOM 1083 O O . PRO A 1 139 ? 3.244 13.292 -15.823 1.00 87.50 139 PRO A O 1
ATOM 1086 N N . GLU A 1 140 ? 5.186 14.003 -14.934 1.00 88.06 140 GLU A N 1
ATOM 1087 C CA . GLU A 1 140 ? 4.595 14.705 -13.780 1.00 88.06 140 GLU A CA 1
ATOM 1088 C C . GLU A 1 140 ? 3.447 15.645 -14.186 1.00 88.06 140 GLU A C 1
ATOM 1090 O O . GLU A 1 140 ? 2.369 15.625 -13.605 1.00 88.06 140 GLU A O 1
ATOM 1095 N N . ALA A 1 141 ? 3.625 16.407 -15.269 1.00 91.44 141 ALA A N 1
ATOM 1096 C CA . ALA A 1 141 ? 2.595 17.314 -15.775 1.00 91.44 141 ALA A CA 1
ATOM 1097 C C . ALA A 1 141 ? 1.320 16.592 -16.262 1.00 91.44 141 ALA A C 1
ATOM 1099 O O . ALA A 1 141 ? 0.237 17.179 -16.280 1.00 91.44 141 ALA A O 1
ATOM 1100 N N . GLU A 1 142 ? 1.413 15.334 -16.701 1.00 92.06 142 GLU A N 1
ATOM 1101 C CA . GLU A 1 142 ? 0.231 14.534 -17.042 1.00 92.06 142 GLU A CA 1
ATOM 1102 C C . GLU A 1 142 ? -0.453 14.006 -15.787 1.00 92.06 142 GLU A C 1
ATOM 1104 O O . GLU A 1 142 ? -1.677 14.087 -15.688 1.00 92.06 142 GLU A O 1
ATOM 1109 N N . LEU A 1 143 ? 0.334 13.539 -14.815 1.00 90.56 143 LEU A N 1
ATOM 1110 C CA . LEU A 1 143 ? -0.168 13.079 -13.525 1.00 90.56 143 LEU A CA 1
ATOM 1111 C C . LEU A 1 143 ? -0.929 14.191 -12.788 1.00 90.56 143 LEU A C 1
ATOM 1113 O O . LEU A 1 143 ? -2.044 13.972 -12.322 1.00 90.56 143 LEU A O 1
ATOM 1117 N N . GLU A 1 144 ? -0.378 15.402 -12.770 1.00 92.31 144 GLU A N 1
ATOM 1118 C CA . GLU A 1 144 ? -1.004 16.589 -12.181 1.00 92.31 144 GLU A CA 1
ATOM 1119 C C . GLU A 1 144 ? -2.338 16.951 -12.853 1.00 92.31 144 GLU A C 1
ATOM 1121 O O . GLU A 1 144 ? -3.336 17.224 -12.182 1.00 92.31 144 GLU A O 1
ATOM 1126 N N . ARG A 1 145 ? -2.408 16.871 -14.189 1.00 95.50 145 ARG A N 1
ATOM 1127 C CA . ARG A 1 145 ? -3.665 17.086 -14.929 1.00 95.50 145 ARG A CA 1
ATOM 112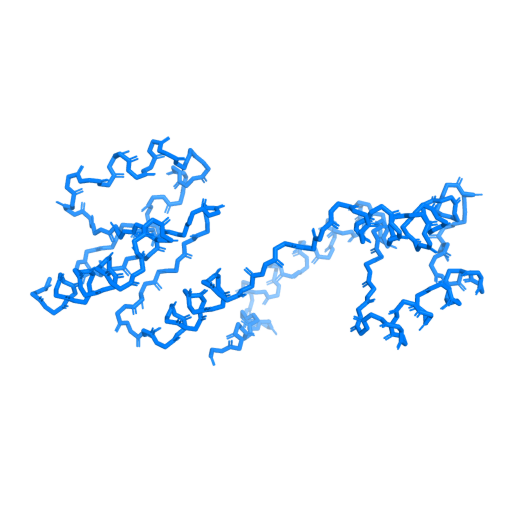8 C C . ARG A 1 145 ? -4.708 16.013 -14.629 1.00 95.50 145 ARG A C 1
ATOM 1130 O O . ARG A 1 145 ? -5.890 16.337 -14.484 1.00 95.50 145 ARG A O 1
ATOM 1137 N N . LEU A 1 146 ? -4.289 14.752 -14.526 1.00 94.06 146 LEU A N 1
ATOM 1138 C CA . LEU A 1 146 ? -5.176 13.651 -14.148 1.00 94.06 146 LEU A CA 1
ATOM 1139 C C . LEU A 1 146 ? -5.710 13.844 -12.729 1.00 94.06 146 LEU A C 1
ATOM 1141 O O . LEU A 1 146 ? -6.914 13.698 -12.522 1.00 94.06 146 LEU A O 1
ATOM 1145 N N . ARG A 1 147 ? -4.854 14.249 -11.782 1.00 90.62 147 ARG A N 1
ATOM 1146 C CA . ARG A 1 147 ? -5.256 14.555 -10.404 1.00 90.62 147 ARG A CA 1
ATOM 1147 C C . ARG A 1 147 ? -6.297 15.672 -10.358 1.00 90.62 147 ARG A C 1
ATOM 1149 O O . ARG A 1 147 ? -7.366 15.469 -9.791 1.00 90.62 147 ARG A O 1
ATOM 1156 N N . GLY A 1 148 ? -6.044 16.800 -11.026 1.00 93.06 148 GLY A N 1
ATOM 1157 C CA . GLY A 1 148 ? -6.998 17.915 -11.074 1.00 93.06 148 GLY A CA 1
ATOM 1158 C C . GLY A 1 148 ? -8.343 17.533 -11.709 1.00 93.06 148 GLY A C 1
ATOM 1159 O O . GLY A 1 148 ? -9.401 17.930 -11.219 1.00 93.06 148 GLY A O 1
ATOM 1160 N N . THR A 1 149 ? -8.319 16.698 -12.753 1.00 95.75 149 THR A N 1
ATOM 1161 C CA . THR A 1 149 ? -9.540 16.169 -13.386 1.00 95.75 149 THR A CA 1
ATOM 1162 C C . THR A 1 149 ? -10.306 15.259 -12.427 1.00 95.75 149 THR A C 1
ATOM 1164 O O . THR A 1 149 ? -11.513 15.417 -12.257 1.00 95.75 149 THR A O 1
ATOM 1167 N N . ALA A 1 150 ? -9.616 14.335 -11.757 1.00 90.44 150 ALA A N 1
ATOM 1168 C CA . ALA A 1 150 ? -10.215 13.439 -10.773 1.00 90.44 150 ALA A CA 1
ATOM 1169 C C . ALA A 1 150 ? -10.864 14.223 -9.615 1.00 90.44 150 ALA A C 1
ATOM 1171 O O . ALA A 1 150 ? -12.010 13.959 -9.252 1.00 90.44 150 ALA A O 1
ATOM 1172 N N . GLU A 1 151 ? -10.186 15.243 -9.085 1.00 89.19 151 GLU A N 1
ATOM 1173 C CA . GLU A 1 151 ? -10.727 16.131 -8.048 1.00 89.19 151 GLU A CA 1
ATOM 1174 C C . GLU A 1 151 ? -11.967 16.903 -8.518 1.00 89.19 151 GLU A C 1
ATOM 1176 O O . GLU A 1 151 ? -12.936 17.055 -7.768 1.00 89.19 151 GLU A O 1
ATOM 1181 N N . GLN A 1 152 ? -11.961 17.402 -9.757 1.00 94.12 152 GLN A N 1
ATOM 1182 C CA . GLN A 1 152 ? -13.122 18.065 -10.347 1.00 94.12 152 GLN A CA 1
ATOM 1183 C C . GLN A 1 152 ? -14.310 17.103 -10.466 1.00 94.12 152 GLN A C 1
ATOM 1185 O O . GLN A 1 152 ? -15.382 17.402 -9.939 1.00 94.12 152 GLN A O 1
ATOM 1190 N N . LEU A 1 153 ? -14.110 15.933 -11.077 1.00 94.44 153 LEU A N 1
ATOM 1191 C CA . LEU A 1 153 ? -15.160 14.925 -11.243 1.00 94.44 153 LEU A CA 1
ATOM 1192 C C . LEU A 1 153 ? -15.729 14.463 -9.896 1.00 94.44 153 LEU A C 1
ATOM 1194 O O . LEU A 1 153 ? -16.932 14.220 -9.780 1.00 94.44 153 LEU A O 1
ATOM 1198 N N . PHE A 1 154 ? -14.885 14.367 -8.865 1.00 87.25 154 PHE A N 1
ATOM 1199 C CA . PHE A 1 154 ? -15.319 14.045 -7.509 1.00 87.25 154 PHE A CA 1
ATOM 1200 C C . PHE A 1 154 ? -16.217 15.142 -6.919 1.00 87.25 154 PHE A C 1
ATOM 1202 O O . PHE A 1 154 ? -17.305 14.849 -6.418 1.00 87.25 154 PHE A O 1
ATOM 1209 N N . ARG A 1 155 ? -15.813 16.418 -7.025 1.00 90.06 155 ARG A N 1
ATOM 1210 C CA . ARG A 1 155 ? -16.618 17.565 -6.558 1.00 90.06 155 ARG A CA 1
ATOM 1211 C C . ARG A 1 155 ? -17.961 17.663 -7.277 1.00 90.06 155 ARG A C 1
ATOM 1213 O O . ARG A 1 155 ? -18.975 17.946 -6.642 1.00 90.06 155 ARG A O 1
ATOM 1220 N N . GLU A 1 156 ? -17.976 17.386 -8.576 1.00 96.00 156 GLU A N 1
ATOM 1221 C CA . GLU A 1 156 ? -19.178 17.403 -9.416 1.00 96.00 156 GLU A CA 1
ATOM 1222 C C . GLU A 1 156 ? -20.049 16.144 -9.259 1.00 96.00 156 GLU A C 1
ATOM 1224 O O . GLU A 1 156 ? -21.104 16.041 -9.884 1.00 96.00 156 GLU A O 1
ATOM 1229 N N . ARG A 1 157 ? -19.646 15.187 -8.407 1.00 91.38 157 ARG A N 1
ATOM 1230 C CA . ARG A 1 157 ? -20.318 13.890 -8.192 1.00 91.38 157 ARG A CA 1
ATOM 1231 C C . ARG A 1 157 ? -20.431 13.029 -9.457 1.00 91.38 157 ARG A C 1
ATOM 1233 O O . ARG A 1 157 ? -21.263 12.125 -9.517 1.00 91.38 157 ARG A O 1
ATOM 1240 N N . GLN A 1 158 ? -19.584 13.288 -10.448 1.00 93.00 158 GLN A N 1
ATOM 1241 C CA . GLN A 1 158 ? -19.468 12.498 -11.676 1.00 93.00 158 GLN A CA 1
ATOM 1242 C C . GLN A 1 158 ? -18.530 11.300 -11.501 1.00 93.00 158 GLN A C 1
ATOM 1244 O O . GLN A 1 158 ? -18.628 10.317 -12.230 1.00 93.00 158 GLN A O 1
ATOM 1249 N N . MET A 1 159 ? -17.655 11.355 -10.498 1.00 87.19 159 MET A N 1
ATOM 1250 C CA . MET A 1 159 ? -16.847 10.234 -10.042 1.00 87.19 159 MET A CA 1
ATOM 1251 C C . MET A 1 159 ? -17.227 9.925 -8.595 1.00 87.19 159 MET A C 1
ATOM 1253 O O . MET A 1 159 ? -17.253 10.811 -7.740 1.00 87.19 159 MET A O 1
ATOM 1257 N N . ARG A 1 160 ? -17.550 8.662 -8.312 1.00 78.12 160 ARG A N 1
ATOM 1258 C CA . ARG A 1 160 ? -17.692 8.199 -6.927 1.00 78.12 160 ARG A CA 1
ATOM 1259 C C . ARG A 1 160 ? -16.298 8.095 -6.320 1.00 78.12 160 ARG A C 1
ATOM 1261 O O . ARG A 1 160 ? -15.349 7.806 -7.046 1.00 78.12 160 ARG A O 1
ATOM 1268 N N . ALA A 1 161 ? -16.177 8.283 -5.005 1.00 68.06 161 ALA A N 1
ATOM 1269 C CA . ALA A 1 161 ? -14.984 7.793 -4.316 1.00 68.06 161 ALA A CA 1
ATOM 1270 C C . ALA A 1 161 ? -14.802 6.337 -4.750 1.00 68.06 161 ALA A C 1
ATOM 1272 O O . ALA A 1 161 ? -15.796 5.601 -4.804 1.00 68.06 161 ALA A O 1
ATOM 1273 N N . GLY A 1 162 ? -13.580 5.969 -5.143 1.00 57.91 162 GLY A N 1
ATOM 1274 C CA . GLY A 1 162 ? -13.281 4.580 -5.458 1.00 57.91 162 GLY A CA 1
ATOM 1275 C C . GLY A 1 162 ? -13.838 3.711 -4.338 1.00 57.91 162 GLY A C 1
ATOM 1276 O O . GLY A 1 162 ? -13.728 4.072 -3.165 1.00 57.91 162 GLY A O 1
ATOM 1277 N N . ILE A 1 163 ? -14.514 2.626 -4.708 1.00 47.50 163 ILE A N 1
ATOM 1278 C CA . ILE A 1 163 ? -14.836 1.587 -3.743 1.00 47.50 163 ILE A CA 1
ATOM 1279 C C . ILE A 1 163 ? -13.465 1.094 -3.274 1.00 47.50 163 ILE A C 1
ATOM 1281 O O . ILE A 1 163 ? -12.781 0.391 -4.011 1.00 47.50 163 ILE A O 1
ATOM 1285 N N . GLU A 1 164 ? -13.021 1.528 -2.095 1.00 45.88 164 GLU A N 1
ATOM 1286 C CA . GLU A 1 164 ? -12.158 0.678 -1.286 1.00 45.88 164 GLU A CA 1
ATOM 1287 C C . GLU A 1 164 ? -13.003 -0.577 -1.093 1.00 45.88 164 GLU A C 1
ATOM 1289 O O . GLU A 1 164 ? -14.021 -0.516 -0.402 1.00 45.88 164 GLU A O 1
ATOM 1294 N N . GLU A 1 165 ? -12.722 -1.640 -1.855 1.00 33.34 165 GLU A N 1
ATOM 1295 C CA . GLU A 1 165 ? -13.406 -2.919 -1.676 1.00 33.34 165 GLU A CA 1
ATOM 1296 C C . GLU A 1 165 ? -13.316 -3.262 -0.186 1.00 33.34 165 GLU A C 1
ATOM 1298 O O . GLU A 1 165 ? -12.226 -3.442 0.356 1.00 33.34 165 GLU A O 1
ATOM 1303 N N . GLN A 1 166 ? -14.476 -3.190 0.474 1.00 36.38 166 GLN A N 1
ATOM 1304 C CA . GLN A 1 166 ? -14.651 -3.370 1.912 1.00 36.38 166 GLN A CA 1
ATOM 1305 C C . GLN A 1 166 ? -14.579 -4.847 2.289 1.00 36.38 166 GLN A C 1
ATOM 1307 O O . GLN A 1 166 ? -15.206 -5.663 1.574 1.00 36.38 166 GLN A O 1
#

Organism: NCBI:txid311494